Protein AF-A0A3B4FZM5-F1 (afdb_monomer)

Nearest PDB structures (foldseek):
  1u6t-assembly1_A  TM=9.742E-01  e=7.878E-16  Homo sapiens
  1wry-assembly1_A  TM=9.680E-01  e=1.475E-14  Homo sapiens
  8iai-assembly1_Z  TM=9.745E-01  e=3.733E-12  Sus scrofa
  2ct6-assembly1_A  TM=8.960E-01  e=2.526E-12  Homo sapiens
  1j0f-assembly1_A  TM=9.341E-01  e=1.657E-08  Mus musculus

pLDDT: mean 90.95, std 6.97, range [54.81, 97.88]

Structure (mmCIF, N/CA/C/O backbone):
data_AF-A0A3B4FZM5-F1
#
_entry.id   AF-A0A3B4FZM5-F1
#
loop_
_atom_site.group_PDB
_atom_site.id
_atom_site.type_symbol
_atom_site.label_atom_id
_atom_site.label_alt_id
_atom_site.label_comp_id
_atom_site.label_asym_id
_atom_site.label_entity_id
_atom_site.label_seq_id
_atom_site.pdbx_PDB_ins_code
_atom_site.Cartn_x
_atom_site.Cartn_y
_atom_site.Cartn_z
_atom_site.occupancy
_atom_site.B_iso_or_equiv
_atom_site.auth_seq_id
_atom_site.auth_comp_id
_atom_site.auth_asym_id
_atom_site.auth_atom_id
_atom_site.pdbx_PDB_model_num
ATOM 1 N N . MET A 1 1 ? 2.672 -13.301 9.080 1.00 78.56 1 MET A N 1
ATOM 2 C CA . MET A 1 1 ? 2.495 -11.997 8.420 1.00 78.56 1 MET A CA 1
ATOM 3 C C . MET A 1 1 ? 3.857 -11.473 8.020 1.00 78.56 1 MET A C 1
ATOM 5 O O . MET A 1 1 ? 4.665 -11.154 8.886 1.00 78.56 1 MET A O 1
ATOM 9 N N . VAL A 1 2 ? 4.135 -11.460 6.717 1.00 88.06 2 VAL A N 1
ATOM 10 C CA . VAL A 1 2 ? 5.370 -10.902 6.151 1.00 88.06 2 VAL A CA 1
ATOM 11 C C . VAL A 1 2 ? 4.980 -10.035 4.966 1.00 88.06 2 VAL A C 1
ATOM 13 O O . VAL A 1 2 ? 4.518 -10.550 3.944 1.00 88.06 2 VAL A O 1
ATOM 16 N N . ILE A 1 3 ? 5.189 -8.725 5.091 1.00 96.25 3 ILE A N 1
ATOM 17 C CA . ILE A 1 3 ? 4.913 -7.788 4.005 1.00 96.25 3 ILE A CA 1
ATOM 18 C C . ILE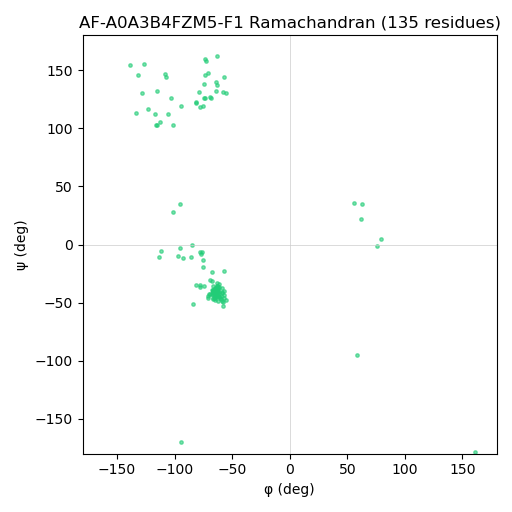 A 1 3 ? 6.014 -7.920 2.957 1.00 96.25 3 ILE A C 1
ATOM 20 O O . ILE A 1 3 ? 7.194 -7.720 3.237 1.00 96.25 3 ILE A O 1
ATOM 24 N N . LYS A 1 4 ? 5.646 -8.283 1.734 1.00 97.19 4 LYS A N 1
ATOM 25 C CA . LYS A 1 4 ? 6.538 -8.338 0.577 1.00 97.19 4 LYS A CA 1
ATOM 26 C C . LYS A 1 4 ? 6.266 -7.125 -0.295 1.00 97.19 4 LYS A C 1
ATOM 28 O O . LYS A 1 4 ? 5.134 -6.902 -0.720 1.00 97.19 4 LYS A O 1
ATOM 33 N N . VAL A 1 5 ? 7.312 -6.367 -0.601 1.00 97.56 5 VAL A N 1
ATOM 34 C CA . VAL A 1 5 ? 7.207 -5.189 -1.466 1.00 97.56 5 VAL A CA 1
ATOM 35 C C . VAL A 1 5 ? 8.040 -5.427 -2.711 1.00 97.56 5 VAL A C 1
ATOM 37 O O . VAL A 1 5 ? 9.269 -5.486 -2.650 1.00 97.56 5 VAL A O 1
ATOM 40 N N . PHE A 1 6 ? 7.375 -5.564 -3.853 1.00 97.81 6 PHE A N 1
ATOM 41 C CA . PHE A 1 6 ? 8.041 -5.712 -5.139 1.00 97.81 6 PHE A CA 1
ATOM 42 C C . PHE A 1 6 ? 8.453 -4.347 -5.671 1.00 97.81 6 PHE A C 1
ATOM 44 O O . PHE A 1 6 ? 7.623 -3.461 -5.879 1.00 97.81 6 PHE A O 1
ATOM 51 N N . LEU A 1 7 ? 9.750 -4.186 -5.903 1.00 97.56 7 LEU A N 1
ATOM 52 C CA . LEU A 1 7 ? 10.390 -2.931 -6.283 1.00 97.56 7 LEU A CA 1
ATOM 53 C C . LEU A 1 7 ? 11.210 -3.142 -7.554 1.00 97.56 7 LEU A C 1
ATOM 55 O O . LEU A 1 7 ? 11.660 -4.242 -7.826 1.00 97.56 7 LEU A O 1
ATOM 59 N N . ALA A 1 8 ? 11.458 -2.094 -8.326 1.00 96.88 8 ALA A N 1
ATOM 60 C CA . ALA A 1 8 ? 12.435 -2.080 -9.407 1.00 96.88 8 ALA A CA 1
ATOM 61 C C . ALA A 1 8 ? 13.552 -1.092 -9.068 1.00 96.88 8 ALA A C 1
ATOM 63 O O . ALA A 1 8 ? 13.381 0.128 -9.211 1.00 96.88 8 ALA A O 1
ATOM 64 N N . SER A 1 9 ? 14.707 -1.610 -8.645 1.00 93.12 9 SER A N 1
ATOM 65 C CA . SER A 1 9 ? 15.864 -0.789 -8.254 1.00 93.12 9 SER A CA 1
ATOM 66 C C . SER A 1 9 ? 16.405 0.056 -9.416 1.00 93.12 9 SER A C 1
ATOM 68 O O . SER A 1 9 ? 16.728 1.235 -9.252 1.00 93.12 9 SER A O 1
ATOM 70 N N . SER A 1 10 ? 16.424 -0.506 -10.627 1.00 92.31 10 SER A N 1
ATOM 71 C CA . SER A 1 10 ? 16.938 0.140 -11.841 1.00 92.31 10 SER A CA 1
ATOM 72 C C . SER A 1 10 ? 15.844 0.703 -12.758 1.00 92.31 10 SER A C 1
ATOM 74 O O . SER A 1 10 ? 16.044 0.850 -13.963 1.00 92.31 10 SER A O 1
ATOM 76 N N . SER A 1 11 ? 14.688 1.086 -12.202 1.00 91.44 11 SER A N 1
ATOM 77 C CA . SER A 1 11 ? 13.601 1.684 -12.991 1.00 91.44 11 SER A CA 1
ATOM 78 C C . SER A 1 11 ? 14.039 2.960 -13.731 1.00 91.44 11 SER A C 1
ATOM 80 O O . SER A 1 11 ? 14.612 3.884 -13.146 1.00 91.44 11 SER A O 1
ATOM 82 N N . GLY A 1 12 ? 13.734 3.044 -15.029 1.00 92.75 12 GLY A N 1
ATOM 83 C CA . GLY A 1 12 ? 13.975 4.241 -15.845 1.00 92.75 12 GLY A CA 1
ATOM 84 C C . GLY A 1 12 ? 12.980 5.381 -15.590 1.00 92.75 12 GLY A C 1
ATOM 85 O O . GLY A 1 12 ? 13.226 6.511 -15.999 1.00 92.75 12 GLY A O 1
ATOM 86 N N . SER A 1 13 ? 11.867 5.108 -14.899 1.00 94.88 13 SER A N 1
ATOM 87 C CA . SER A 1 13 ? 10.825 6.097 -14.614 1.00 94.88 13 SER A CA 1
ATOM 88 C C . SER A 1 13 ? 11.031 6.746 -13.247 1.00 94.88 13 SER A C 1
ATOM 90 O O . SER A 1 13 ? 10.966 6.086 -12.208 1.00 94.88 13 SER A O 1
ATOM 92 N N . THR A 1 14 ? 11.213 8.068 -13.236 1.00 95.56 14 THR A N 1
ATOM 93 C CA . THR A 1 14 ? 11.293 8.859 -11.997 1.00 95.56 14 THR A CA 1
ATOM 94 C C . THR A 1 14 ? 10.005 8.771 -11.178 1.00 95.56 14 THR A C 1
ATOM 96 O O . THR A 1 14 ? 10.067 8.764 -9.953 1.00 95.56 14 THR A O 1
ATOM 99 N N . ALA A 1 15 ? 8.843 8.668 -11.832 1.00 95.12 15 ALA A N 1
ATOM 100 C CA . ALA A 1 15 ? 7.561 8.533 -11.142 1.00 95.12 15 ALA A CA 1
ATOM 101 C C . ALA A 1 15 ? 7.485 7.215 -10.357 1.00 95.12 15 ALA A C 1
ATOM 103 O O . ALA A 1 15 ? 7.159 7.229 -9.174 1.00 95.12 15 ALA A O 1
ATOM 104 N N . ILE A 1 16 ? 7.882 6.099 -10.979 1.00 95.56 16 ILE A N 1
ATOM 105 C CA . ILE A 1 16 ? 7.935 4.784 -10.317 1.00 95.56 16 ILE A CA 1
ATOM 106 C C . ILE A 1 16 ? 8.897 4.821 -9.129 1.00 95.56 16 ILE A C 1
ATOM 108 O O . ILE A 1 16 ? 8.551 4.379 -8.039 1.00 95.56 16 ILE A O 1
ATOM 112 N N . LYS A 1 17 ? 10.088 5.403 -9.310 1.00 96.38 17 LYS A N 1
ATOM 113 C CA . LYS A 1 17 ? 11.070 5.542 -8.225 1.00 96.38 17 LYS A CA 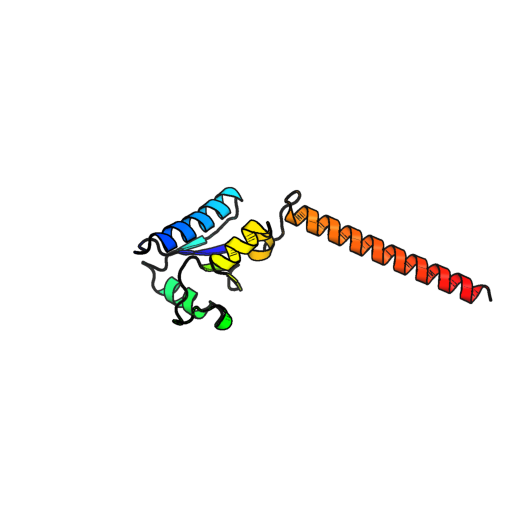1
ATOM 114 C C . LYS A 1 17 ? 10.505 6.293 -7.021 1.00 96.38 17 LYS A C 1
ATOM 116 O O . LYS A 1 17 ? 10.697 5.838 -5.900 1.00 96.38 17 LYS A O 1
ATOM 121 N N . LYS A 1 18 ? 9.783 7.394 -7.250 1.00 97.25 18 LYS A N 1
ATOM 122 C CA . LYS A 1 18 ? 9.137 8.165 -6.179 1.00 97.25 18 LYS A CA 1
ATOM 123 C C . LYS A 1 18 ? 8.043 7.368 -5.470 1.00 97.25 18 LYS A C 1
ATOM 125 O O . LYS A 1 18 ? 8.051 7.326 -4.249 1.00 97.25 18 LYS A O 1
ATOM 130 N N . LYS A 1 19 ? 7.165 6.693 -6.223 1.00 97.69 19 LYS A N 1
ATOM 131 C CA . LYS A 1 19 ? 6.111 5.827 -5.665 1.00 97.69 19 LYS A CA 1
ATOM 132 C C . LYS A 1 19 ? 6.698 4.728 -4.768 1.00 97.69 19 LYS A C 1
ATOM 134 O O . LYS A 1 19 ? 6.250 4.525 -3.649 1.00 97.69 19 LYS A O 1
ATOM 139 N N . GLN A 1 20 ? 7.760 4.066 -5.231 1.00 97.88 20 GLN A N 1
ATOM 140 C CA . GLN A 1 20 ? 8.487 3.052 -4.458 1.00 97.88 20 GLN A CA 1
ATOM 141 C C . GLN A 1 20 ? 9.111 3.613 -3.176 1.00 97.88 20 GLN A C 1
ATOM 143 O O . GLN A 1 20 ? 9.017 2.984 -2.128 1.00 97.88 20 GLN A O 1
ATOM 148 N N . GLN A 1 21 ? 9.758 4.780 -3.265 1.00 97.06 21 GLN A N 1
ATOM 149 C CA . GLN A 1 21 ? 10.371 5.442 -2.112 1.00 97.06 21 GLN A CA 1
ATOM 150 C C . GLN A 1 21 ? 9.337 5.873 -1.074 1.00 97.06 21 GLN A C 1
ATOM 152 O O . GLN A 1 21 ? 9.618 5.773 0.111 1.00 97.06 21 GLN A O 1
ATOM 157 N N . ASP A 1 22 ? 8.166 6.335 -1.508 1.00 96.88 22 ASP A N 1
ATOM 158 C CA . ASP A 1 22 ? 7.079 6.729 -0.611 1.00 96.88 22 ASP A CA 1
ATOM 159 C C . ASP A 1 22 ? 6.510 5.519 0.142 1.00 96.88 22 ASP A C 1
ATOM 161 O O . ASP A 1 22 ? 6.424 5.561 1.364 1.00 96.88 22 ASP A O 1
ATOM 165 N N . VAL A 1 23 ? 6.239 4.401 -0.548 1.00 97.00 23 VAL A N 1
ATOM 166 C CA . VAL A 1 23 ? 5.804 3.147 0.104 1.00 97.00 23 VAL A CA 1
ATOM 167 C C . VAL A 1 23 ? 6.837 2.674 1.121 1.00 97.00 23 VAL A C 1
ATOM 169 O O . VAL A 1 23 ? 6.511 2.460 2.284 1.00 97.00 23 VAL A O 1
ATOM 172 N N . VAL A 1 24 ? 8.097 2.539 0.701 1.00 96.81 24 VAL A N 1
ATOM 173 C CA . VAL A 1 24 ? 9.175 2.058 1.574 1.00 96.81 24 VAL A CA 1
ATOM 174 C C . VAL A 1 24 ? 9.392 2.996 2.761 1.00 96.81 24 VAL A C 1
ATOM 176 O O . VAL A 1 24 ? 9.411 2.545 3.902 1.00 96.81 24 VAL A O 1
ATOM 179 N N . GLY A 1 25 ? 9.505 4.300 2.506 1.00 96.69 25 GLY A N 1
ATOM 180 C CA . GLY A 1 25 ? 9.736 5.289 3.554 1.00 96.69 25 G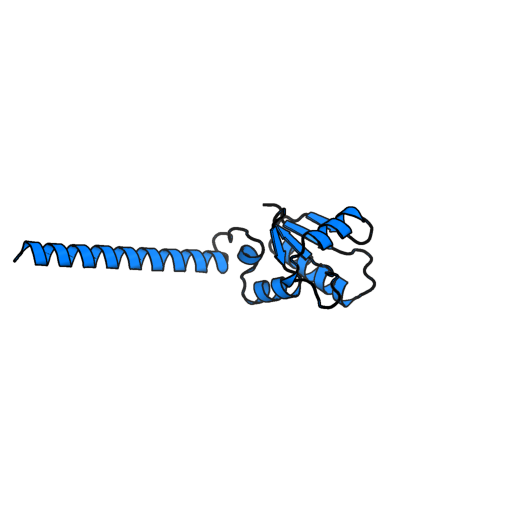LY A CA 1
ATOM 181 C C . GLY A 1 25 ? 8.586 5.354 4.556 1.00 96.69 25 GLY A C 1
ATOM 182 O O . GLY A 1 25 ? 8.819 5.569 5.743 1.00 96.69 25 GLY A O 1
ATOM 183 N N . PHE A 1 26 ? 7.353 5.122 4.104 1.00 95.62 26 PHE A N 1
ATOM 184 C CA . PHE A 1 26 ? 6.199 5.052 4.989 1.00 95.62 26 PHE A CA 1
ATOM 185 C C . PHE A 1 26 ? 6.206 3.789 5.859 1.00 95.62 26 PHE A C 1
ATOM 187 O O . PHE A 1 26 ? 6.032 3.898 7.072 1.00 95.62 26 PHE A O 1
ATOM 194 N N . LEU A 1 27 ? 6.469 2.611 5.282 1.00 94.75 27 LEU A N 1
ATOM 195 C CA . LEU A 1 27 ? 6.582 1.361 6.049 1.00 94.75 27 LEU A CA 1
ATOM 196 C C . LEU A 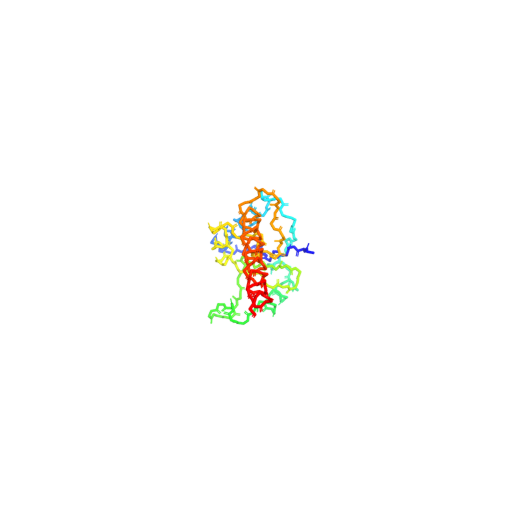1 27 ? 7.689 1.448 7.110 1.00 94.75 27 LEU A C 1
ATOM 198 O O . LEU A 1 27 ? 7.486 1.042 8.252 1.00 94.75 27 LEU A O 1
ATOM 202 N N . GLU A 1 28 ? 8.830 2.048 6.765 1.00 95.25 28 GLU A N 1
ATOM 203 C CA . GLU A 1 28 ? 9.931 2.294 7.703 1.00 95.25 28 GLU A CA 1
ATOM 204 C C . GLU A 1 28 ? 9.537 3.267 8.822 1.00 95.25 28 GLU A C 1
ATOM 206 O O . GLU A 1 28 ? 9.866 3.031 9.986 1.00 95.25 28 GLU A O 1
ATOM 211 N N . ALA A 1 29 ? 8.802 4.338 8.500 1.00 93.62 29 ALA A N 1
ATOM 212 C CA . ALA A 1 29 ? 8.310 5.293 9.493 1.00 93.62 29 ALA A CA 1
ATOM 213 C C . ALA A 1 29 ? 7.321 4.647 10.478 1.00 93.62 29 ALA A C 1
ATOM 215 O O . ALA A 1 29 ? 7.372 4.939 11.675 1.00 93.62 29 ALA A O 1
ATOM 216 N N . LEU A 1 30 ? 6.473 3.738 9.989 1.00 90.19 30 LEU A N 1
ATOM 217 C CA . LEU A 1 30 ? 5.563 2.937 10.813 1.00 90.19 30 LEU A CA 1
ATOM 218 C C . LEU A 1 30 ? 6.245 1.764 11.529 1.00 90.19 30 LEU A C 1
ATOM 220 O O . LEU A 1 30 ? 5.616 1.125 12.368 1.00 90.19 30 LEU A O 1
ATOM 224 N N . LYS A 1 31 ? 7.526 1.492 11.246 1.00 91.19 31 LYS A N 1
ATOM 225 C CA . LYS A 1 31 ? 8.270 0.322 11.748 1.00 91.19 31 LYS A CA 1
ATOM 226 C C . LYS A 1 31 ? 7.594 -1.008 11.401 1.00 91.19 31 LYS A C 1
ATOM 228 O O . LYS A 1 31 ? 7.636 -1.954 12.184 1.00 91.19 31 LYS A O 1
ATOM 233 N N . VAL A 1 32 ? 6.977 -1.073 10.227 1.00 91.62 32 VAL A N 1
ATOM 234 C CA . VAL A 1 32 ? 6.439 -2.317 9.680 1.00 91.62 32 VAL A CA 1
ATOM 235 C C . VAL A 1 32 ? 7.584 -3.088 9.035 1.00 91.62 32 VAL A C 1
ATOM 237 O O . VAL A 1 32 ? 8.239 -2.585 8.121 1.00 91.62 32 VAL A O 1
ATOM 240 N N . ASP A 1 33 ? 7.815 -4.317 9.490 1.00 93.44 33 ASP A N 1
ATOM 241 C CA . ASP A 1 33 ? 8.805 -5.199 8.877 1.00 93.44 33 ASP A CA 1
ATOM 242 C C . ASP A 1 33 ? 8.340 -5.641 7.484 1.00 93.44 33 ASP A C 1
ATOM 244 O O . ASP A 1 33 ? 7.245 -6.183 7.303 1.00 93.44 33 ASP A O 1
ATOM 248 N N . TYR A 1 34 ? 9.199 -5.437 6.485 1.00 95.94 34 TYR A N 1
ATOM 249 C CA . TYR A 1 34 ? 8.924 -5.820 5.107 1.00 95.94 34 TYR A CA 1
ATOM 250 C C . TYR A 1 34 ? 10.153 -6.429 4.426 1.00 95.94 34 TYR A C 1
ATOM 252 O O . TYR A 1 34 ? 11.302 -6.160 4.771 1.00 95.94 34 TYR A O 1
ATOM 260 N N . THR A 1 35 ? 9.905 -7.261 3.417 1.00 96.94 35 THR A N 1
ATOM 261 C CA . THR A 1 35 ? 10.928 -7.857 2.557 1.00 96.94 35 THR A CA 1
ATOM 262 C C . THR A 1 35 ? 10.900 -7.178 1.186 1.00 96.94 35 THR A C 1
ATOM 264 O O . THR A 1 35 ? 9.931 -7.363 0.438 1.00 96.94 35 THR A O 1
ATOM 267 N N . PRO A 1 36 ? 11.939 -6.409 0.813 1.00 95.94 36 PRO A N 1
ATOM 268 C CA . PRO A 1 36 ? 12.048 -5.847 -0.525 1.00 95.94 36 PRO A CA 1
ATOM 269 C C . PRO A 1 36 ? 12.425 -6.936 -1.535 1.00 95.94 36 PRO A C 1
ATOM 271 O O . PRO A 1 36 ? 13.436 -7.623 -1.389 1.00 95.94 36 PRO A O 1
ATOM 274 N N . LEU A 1 37 ? 11.634 -7.063 -2.596 1.00 96.94 37 LEU A N 1
ATOM 275 C CA . LEU A 1 37 ? 11.856 -8.009 -3.686 1.00 96.94 37 LEU A CA 1
ATOM 276 C C . LEU A 1 37 ? 12.098 -7.238 -4.981 1.00 96.94 37 LEU A C 1
ATOM 278 O O . LEU A 1 37 ? 11.173 -6.714 -5.598 1.00 96.94 37 LEU A O 1
ATOM 282 N N . ASP A 1 38 ? 13.360 -7.146 -5.396 1.00 97.00 38 ASP A N 1
ATOM 283 C CA . ASP A 1 38 ? 13.707 -6.436 -6.625 1.00 97.00 38 ASP A CA 1
ATOM 284 C C . ASP A 1 38 ? 13.307 -7.256 -7.860 1.00 97.00 38 ASP A C 1
ATOM 286 O O . ASP A 1 38 ? 13.712 -8.406 -7.989 1.00 97.00 38 ASP A O 1
ATOM 290 N N . ILE A 1 39 ? 12.540 -6.672 -8.778 1.00 96.69 39 ILE A N 1
ATOM 291 C CA . ILE A 1 39 ? 12.106 -7.277 -10.047 1.00 96.69 39 ILE A CA 1
ATOM 292 C C . ILE A 1 39 ? 12.994 -6.872 -11.224 1.00 96.69 39 ILE A C 1
ATOM 294 O O . ILE A 1 39 ? 12.828 -7.380 -12.335 1.00 96.69 39 ILE A O 1
ATOM 298 N N . ALA A 1 40 ? 13.884 -5.895 -11.029 1.00 94.31 40 ALA A N 1
ATOM 299 C CA . ALA A 1 40 ? 14.693 -5.359 -12.113 1.00 94.31 40 ALA A CA 1
ATOM 300 C C . ALA A 1 40 ? 15.919 -6.232 -12.404 1.00 94.31 40 ALA A C 1
ATOM 302 O O . ALA A 1 40 ? 16.309 -6.373 -13.562 1.00 94.31 40 ALA A O 1
ATOM 303 N N . CYS A 1 41 ? 16.502 -6.835 -11.364 1.00 91.69 41 CYS A N 1
ATOM 304 C CA . CYS A 1 41 ? 17.647 -7.741 -11.481 1.00 91.69 41 CYS A CA 1
ATOM 305 C C . CYS A 1 41 ? 17.331 -9.210 -11.148 1.00 91.69 41 CYS A C 1
ATOM 307 O O . CYS A 1 41 ? 18.196 -10.060 -11.341 1.00 91.69 41 CYS A O 1
ATO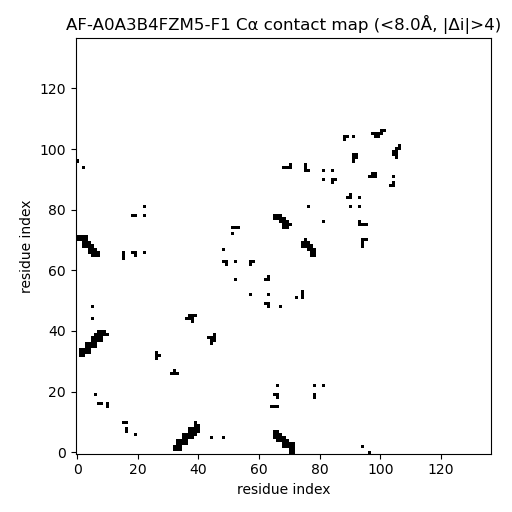M 309 N N . ASN A 1 42 ? 16.112 -9.523 -10.690 1.00 94.94 42 ASN A N 1
ATOM 310 C CA . ASN A 1 42 ? 15.674 -10.887 -10.399 1.00 94.94 42 ASN A CA 1
ATOM 311 C C . ASN A 1 42 ? 14.409 -11.221 -11.202 1.00 94.94 42 ASN A C 1
ATOM 313 O O . ASN A 1 42 ? 13.353 -10.601 -11.051 1.00 94.94 42 ASN A O 1
ATOM 317 N N . GLU A 1 43 ? 14.542 -12.204 -12.088 1.00 95.25 43 GLU A N 1
ATOM 318 C CA . GLU A 1 43 ? 13.471 -12.602 -12.989 1.00 95.25 43 GLU A CA 1
ATOM 319 C C . GLU A 1 43 ? 12.358 -13.384 -12.285 1.00 95.25 43 GLU A C 1
ATOM 321 O O . GLU A 1 43 ? 11.190 -13.160 -12.602 1.00 95.25 43 GLU A O 1
ATOM 326 N N . ASP A 1 44 ? 12.688 -14.216 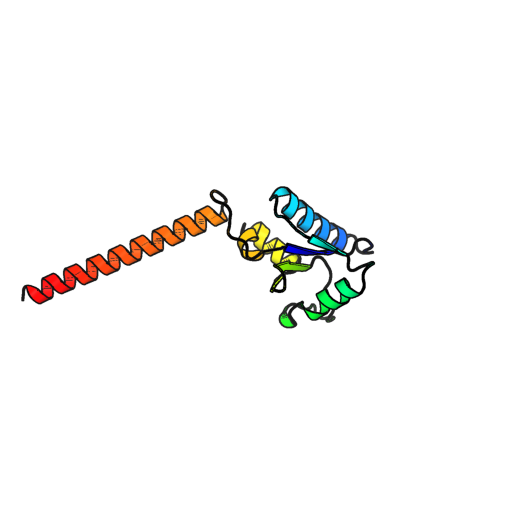-11.298 1.00 97.19 44 ASP A N 1
ATOM 327 C CA . ASP A 1 44 ? 11.704 -14.991 -10.541 1.00 97.19 44 ASP A CA 1
ATOM 328 C C . ASP A 1 44 ? 10.754 -14.058 -9.788 1.00 97.19 44 ASP A C 1
ATOM 330 O O . ASP A 1 44 ? 9.537 -14.194 -9.896 1.00 97.19 44 ASP A O 1
ATOM 334 N N . ASN A 1 45 ? 11.289 -13.019 -9.136 1.00 96.38 45 ASN A N 1
ATOM 335 C CA . ASN A 1 45 ? 10.477 -11.986 -8.485 1.00 96.38 45 ASN A CA 1
ATOM 336 C C . ASN A 1 45 ? 9.554 -11.279 -9.484 1.00 96.38 45 ASN A C 1
ATOM 338 O O . ASN A 1 45 ? 8.384 -11.022 -9.200 1.00 96.38 45 ASN A O 1
ATOM 342 N N . ARG A 1 46 ? 10.070 -10.969 -10.679 1.00 95.62 46 ARG A N 1
ATOM 343 C CA . ARG A 1 46 ? 9.302 -10.315 -11.743 1.00 95.62 46 ARG A CA 1
ATOM 344 C C . ARG A 1 46 ? 8.162 -11.197 -12.245 1.00 95.62 46 ARG A C 1
ATOM 346 O O . ARG A 1 46 ? 7.062 -10.689 -12.467 1.00 95.62 46 ARG A O 1
ATOM 353 N N . MET A 1 47 ? 8.426 -12.483 -12.473 1.00 95.44 47 MET A N 1
ATOM 354 C CA . MET A 1 47 ? 7.409 -13.436 -12.917 1.00 95.44 47 MET A CA 1
ATOM 355 C C . MET A 1 47 ? 6.366 -13.654 -11.826 1.00 95.44 47 MET A C 1
ATOM 357 O O . MET A 1 47 ? 5.174 -13.533 -12.108 1.00 95.44 47 MET A O 1
ATOM 361 N N . TRP A 1 48 ? 6.812 -13.877 -10.589 1.00 96.00 48 TRP A N 1
ATOM 362 C CA . TRP A 1 48 ? 5.941 -14.086 -9.440 1.00 96.00 48 TRP A CA 1
ATOM 363 C C . TRP A 1 48 ? 4.998 -12.899 -9.243 1.00 96.00 48 TRP A C 1
ATOM 365 O O . TRP A 1 48 ? 3.786 -13.092 -9.193 1.00 96.00 48 TRP A O 1
ATOM 375 N N . MET A 1 49 ? 5.515 -11.665 -9.243 1.00 95.12 49 MET A N 1
ATOM 376 C CA . MET A 1 49 ? 4.688 -10.460 -9.122 1.00 95.12 49 MET A CA 1
ATOM 377 C C . MET A 1 49 ? 3.601 -10.419 -10.205 1.00 95.12 49 MET A C 1
ATOM 379 O O . MET A 1 49 ? 2.433 -10.205 -9.914 1.00 95.12 49 MET A O 1
ATOM 383 N N . ARG A 1 50 ? 3.956 -10.663 -11.471 1.00 94.19 50 ARG A N 1
ATOM 384 C CA . ARG A 1 50 ? 2.996 -10.593 -12.589 1.00 94.19 50 ARG A CA 1
ATOM 385 C C . ARG A 1 50 ? 1.928 -11.686 -12.553 1.00 94.19 50 ARG A C 1
ATOM 387 O O . ARG A 1 50 ? 0.829 -11.456 -13.055 1.00 94.19 50 ARG A O 1
ATOM 394 N N . GLN A 1 51 ? 2.265 -12.859 -12.024 1.00 93.69 51 GLN A N 1
ATOM 395 C CA . GLN A 1 51 ? 1.348 -13.994 -11.903 1.00 93.69 51 GLN A CA 1
ATOM 396 C C . GLN A 1 51 ? 0.380 -13.831 -10.730 1.00 93.69 51 GLN A C 1
ATOM 398 O O . GLN A 1 51 ? -0.778 -14.206 -10.868 1.00 93.69 51 GLN A O 1
ATOM 403 N N . ASN A 1 52 ? 0.841 -13.252 -9.618 1.00 94.88 52 ASN A N 1
ATOM 404 C CA . ASN A 1 52 ? 0.062 -13.149 -8.383 1.00 94.88 52 ASN A CA 1
ATOM 405 C C . ASN A 1 52 ? -0.727 -11.836 -8.252 1.00 94.88 52 ASN A C 1
ATOM 407 O O . ASN A 1 52 ? -1.598 -11.746 -7.395 1.00 94.88 52 ASN A O 1
ATOM 411 N N . VAL A 1 53 ? -0.476 -10.825 -9.095 1.00 93.94 53 VAL A N 1
ATOM 412 C CA . VAL A 1 53 ? -1.377 -9.662 -9.182 1.00 93.94 53 VAL A CA 1
ATOM 413 C C . VAL A 1 53 ? -2.721 -10.101 -9.800 1.00 93.94 53 VAL A C 1
ATOM 415 O O . VAL A 1 53 ? -2.707 -10.651 -10.911 1.00 93.94 53 VAL A O 1
ATOM 418 N N . PRO A 1 54 ? -3.867 -9.834 -9.139 1.00 92.06 54 PRO A N 1
ATOM 419 C CA . PRO A 1 54 ? -5.203 -10.133 -9.651 1.00 92.06 54 PRO A CA 1
ATOM 420 C C . PRO A 1 54 ? -5.476 -9.478 -11.003 1.00 92.06 54 PRO A C 1
ATOM 422 O O . PRO A 1 54 ? -5.012 -8.375 -11.285 1.00 92.06 54 PRO A O 1
ATOM 425 N N . GLU A 1 55 ? -6.217 -10.163 -11.871 1.00 87.12 55 GLU A N 1
ATOM 426 C CA . GLU A 1 55 ? -6.415 -9.729 -13.257 1.00 87.12 55 GLU A CA 1
ATOM 427 C C . GLU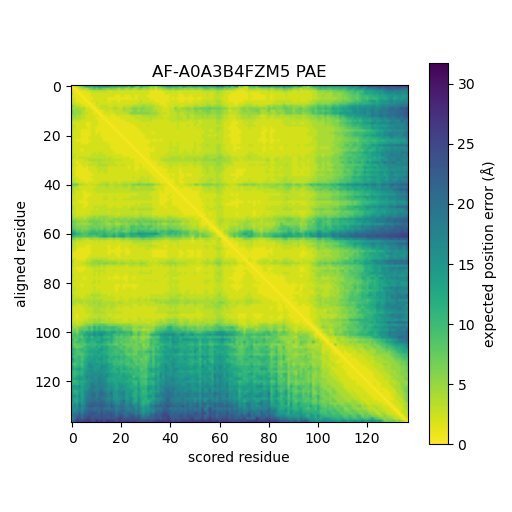 A 1 55 ? -7.280 -8.468 -13.383 1.00 87.12 55 GLU A C 1
ATOM 429 O O . GLU A 1 55 ? -7.019 -7.636 -14.249 1.00 87.12 55 GLU A O 1
ATOM 434 N N . ASP A 1 56 ? -8.221 -8.270 -12.464 1.00 87.81 56 ASP A N 1
ATOM 435 C CA . ASP A 1 56 ? -9.032 -7.058 -12.306 1.00 87.81 56 ASP A CA 1
ATOM 436 C C . ASP A 1 56 ? -8.216 -5.838 -11.847 1.00 87.81 56 ASP A C 1
ATOM 438 O O . ASP A 1 56 ? -8.594 -4.699 -12.121 1.00 87.81 56 ASP A O 1
ATOM 442 N N . LYS A 1 57 ? -7.070 -6.072 -11.196 1.00 86.62 57 LYS A N 1
ATOM 443 C CA . LYS A 1 57 ? -6.135 -5.036 -10.731 1.00 86.62 57 LYS A CA 1
ATOM 444 C C . LYS A 1 57 ? -4.994 -4.777 -11.716 1.00 86.62 57 LYS A C 1
ATOM 446 O O . LYS A 1 57 ? -4.166 -3.894 -11.492 1.00 86.62 57 LYS A O 1
ATOM 451 N N . LYS A 1 58 ? -4.918 -5.520 -12.826 1.00 87.69 58 LYS A N 1
ATOM 452 C CA . LYS A 1 58 ? -3.897 -5.278 -13.852 1.00 87.69 58 LYS A CA 1
ATOM 453 C C . LYS A 1 58 ? -4.243 -4.019 -14.659 1.00 87.69 58 LYS A C 1
ATOM 455 O O . LYS A 1 58 ? -5.389 -3.829 -15.058 1.00 87.69 58 LYS A O 1
ATOM 460 N N . PRO A 1 59 ? -3.248 -3.170 -14.976 1.00 83.81 59 PRO A N 1
ATOM 461 C CA . PRO A 1 59 ? -3.454 -2.029 -15.865 1.00 83.81 59 PRO A CA 1
ATOM 462 C C . PRO A 1 59 ? -3.857 -2.485 -17.276 1.00 83.81 59 PRO A C 1
ATOM 464 O O . PRO A 1 59 ? -3.598 -3.617 -17.671 1.00 83.81 59 PRO A O 1
ATOM 467 N N . ALA A 1 60 ? -4.418 -1.580 -18.085 1.00 78.62 60 ALA A N 1
ATOM 468 C CA . ALA A 1 60 ? -4.950 -1.887 -19.424 1.00 78.62 60 ALA A CA 1
ATOM 469 C C . ALA A 1 60 ? -3.940 -2.526 -20.405 1.00 78.62 60 ALA A C 1
ATOM 471 O O . ALA A 1 60 ? -4.329 -3.181 -21.367 1.00 78.62 60 ALA A O 1
ATOM 472 N N . ASN A 1 61 ? -2.637 -2.338 -20.178 1.00 77.56 61 ASN A N 1
ATOM 473 C CA . ASN A 1 61 ? -1.565 -2.975 -20.951 1.00 77.56 61 ASN A CA 1
ATOM 474 C C . ASN A 1 61 ? -1.198 -4.390 -20.446 1.00 77.56 61 ASN A C 1
ATOM 476 O O . ASN A 1 61 ? -0.288 -5.012 -20.991 1.00 77.56 61 ASN A O 1
ATOM 480 N N . GLY A 1 62 ? -1.862 -4.876 -19.396 1.00 78.06 62 GLY A N 1
ATOM 481 C CA . GLY A 1 62 ? -1.699 -6.194 -18.784 1.00 78.06 62 GLY A CA 1
ATOM 482 C C . GLY A 1 62 ? -0.449 -6.372 -17.917 1.00 78.06 62 GLY A C 1
ATOM 483 O O . GLY A 1 62 ? -0.254 -7.455 -17.367 1.00 78.06 62 GLY A O 1
ATOM 484 N N . ILE A 1 63 ? 0.416 -5.357 -17.786 1.00 88.25 63 ILE A N 1
ATOM 485 C CA . ILE A 1 63 ? 1.698 -5.490 -17.078 1.00 88.25 63 ILE A CA 1
ATOM 486 C C . ILE A 1 63 ? 1.679 -4.649 -15.798 1.00 88.25 63 ILE A C 1
ATOM 488 O O . ILE A 1 63 ? 1.849 -3.430 -15.886 1.00 88.25 63 ILE A O 1
ATOM 492 N N . PRO A 1 64 ? 1.544 -5.270 -14.610 1.00 92.12 64 PRO A N 1
ATOM 493 C CA . PRO A 1 64 ? 1.641 -4.540 -13.354 1.00 92.12 64 PRO A CA 1
ATOM 494 C C . PRO A 1 64 ? 3.038 -3.931 -13.188 1.00 92.12 64 PRO A C 1
ATOM 496 O O . PRO A 1 64 ? 4.060 -4.560 -13.493 1.00 92.12 64 PRO A O 1
ATOM 499 N N . LEU A 1 65 ? 3.068 -2.684 -12.719 1.00 94.38 65 LEU A N 1
ATOM 500 C CA . LEU A 1 65 ? 4.282 -1.909 -12.470 1.00 94.38 65 LEU A CA 1
ATOM 501 C C . LEU A 1 65 ? 4.509 -1.771 -10.959 1.00 94.38 65 LEU A C 1
ATOM 503 O O . LEU A 1 65 ? 3.533 -1.678 -10.218 1.00 94.38 65 LEU A O 1
ATOM 507 N N . PRO A 1 66 ? 5.765 -1.738 -10.489 1.00 95.94 66 PRO A N 1
ATOM 508 C CA . PRO A 1 66 ? 6.055 -1.556 -9.073 1.00 95.94 66 PRO A CA 1
ATOM 509 C C . PRO A 1 66 ? 5.789 -0.104 -8.612 1.00 95.94 66 PRO A C 1
ATOM 511 O O . PRO A 1 66 ? 5.842 0.816 -9.439 1.00 95.94 66 PRO A O 1
ATOM 514 N N . PRO A 1 67 ? 5.564 0.130 -7.303 1.00 97.19 67 PRO A N 1
ATOM 515 C CA . PRO A 1 67 ? 5.543 -0.869 -6.230 1.00 97.19 67 PRO A CA 1
ATOM 516 C C . PRO A 1 67 ? 4.279 -1.746 -6.255 1.00 97.19 67 PRO A C 1
ATOM 518 O O . PRO A 1 67 ? 3.205 -1.275 -6.618 1.00 97.19 67 PRO A O 1
ATOM 521 N N . GLN A 1 68 ? 4.424 -3.018 -5.878 1.00 97.62 68 GLN A N 1
ATOM 522 C CA . GLN A 1 68 ? 3.308 -3.947 -5.644 1.00 97.62 68 GLN A CA 1
ATOM 523 C C . GLN A 1 68 ? 3.486 -4.585 -4.267 1.00 97.62 68 GLN A C 1
ATOM 525 O O . GLN A 1 68 ? 4.586 -5.048 -3.949 1.00 97.62 68 GLN A O 1
ATOM 530 N N . ILE A 1 69 ? 2.434 -4.581 -3.454 1.00 97.75 69 ILE A N 1
ATOM 531 C CA . ILE A 1 69 ? 2.488 -4.944 -2.037 1.00 97.75 69 ILE A CA 1
ATOM 532 C C . ILE A 1 69 ? 1.658 -6.204 -1.817 1.00 97.75 69 ILE A C 1
ATOM 534 O O . ILE A 1 69 ? 0.521 -6.312 -2.278 1.00 97.75 69 ILE A O 1
ATOM 538 N N . PHE A 1 70 ? 2.251 -7.159 -1.113 1.00 97.06 70 PHE A N 1
ATOM 539 C CA . PHE A 1 70 ? 1.628 -8.423 -0.753 1.00 97.06 70 PHE A CA 1
ATOM 540 C C . PHE A 1 70 ? 1.844 -8.697 0.728 1.00 97.06 70 PHE A C 1
ATOM 542 O O . PHE A 1 70 ? 2.918 -8.417 1.263 1.00 97.06 70 PHE A O 1
ATOM 549 N N . ASN A 1 71 ? 0.868 -9.326 1.365 1.00 95.56 71 ASN A N 1
ATOM 550 C CA . ASN A 1 71 ? 1.044 -9.975 2.653 1.00 95.56 71 ASN A CA 1
ATOM 551 C C . ASN A 1 71 ? 1.170 -11.476 2.394 1.00 95.56 71 ASN A C 1
ATOM 553 O O . ASN A 1 71 ? 0.196 -12.153 2.069 1.00 95.56 71 ASN A O 1
ATOM 557 N N . GLU A 1 72 ? 2.403 -11.978 2.461 1.00 92.00 72 GLU A N 1
ATOM 558 C CA . GLU A 1 72 ? 2.772 -13.344 2.077 1.00 92.00 72 GLU A CA 1
ATOM 559 C C . GLU A 1 72 ? 2.436 -13.684 0.612 1.00 92.00 72 GLU A C 1
ATOM 561 O O . GLU A 1 72 ? 3.262 -13.433 -0.270 1.00 92.00 72 GLU A O 1
ATOM 566 N N . GLU A 1 73 ? 1.280 -14.290 0.347 1.00 92.31 73 GLU A N 1
ATOM 567 C CA . GLU A 1 73 ? 0.766 -14.597 -1.000 1.00 92.31 73 GLU A CA 1
ATOM 568 C C . GLU A 1 73 ? -0.501 -13.795 -1.334 1.00 92.31 73 GLU A C 1
ATOM 570 O O . GLU A 1 73 ? -0.911 -13.745 -2.491 1.00 92.31 73 GLU A O 1
ATOM 575 N N . SER A 1 74 ? -1.094 -13.125 -0.341 1.00 93.88 74 SER A N 1
ATOM 576 C CA . SER A 1 74 ? -2.278 -12.294 -0.520 1.00 93.88 74 SER A CA 1
ATOM 577 C C . SER A 1 74 ? -1.897 -10.942 -1.113 1.00 93.88 74 SER A C 1
ATOM 579 O O . SER A 1 74 ? -0.971 -10.279 -0.639 1.00 93.88 74 SER A O 1
ATOM 581 N N . TYR A 1 75 ? -2.606 -10.530 -2.159 1.00 95.94 75 TYR A N 1
ATOM 582 C CA . TYR A 1 75 ? -2.400 -9.232 -2.784 1.00 95.94 75 TYR A CA 1
ATOM 583 C C . TYR A 1 75 ? -3.053 -8.126 -1.956 1.00 95.94 75 TYR A C 1
ATOM 585 O O . TYR A 1 75 ? -4.271 -8.119 -1.798 1.00 95.94 75 TYR A O 1
ATOM 593 N N . CYS A 1 76 ? -2.248 -7.180 -1.466 1.00 95.88 76 CYS A N 1
ATOM 594 C CA . CYS A 1 76 ? -2.752 -5.997 -0.767 1.00 95.88 76 CYS A CA 1
ATOM 595 C C . CYS A 1 76 ? -3.150 -4.916 -1.776 1.00 95.88 76 CYS A C 1
ATOM 597 O O . CYS A 1 76 ? -4.266 -4.405 -1.753 1.00 95.88 76 CYS A O 1
ATOM 599 N N . GLY A 1 77 ? -2.243 -4.588 -2.702 1.00 96.25 77 GLY A N 1
ATOM 600 C CA . GLY A 1 77 ? -2.502 -3.562 -3.704 1.00 96.25 77 GLY A CA 1
ATOM 601 C C . GLY A 1 77 ? -1.256 -2.999 -4.372 1.00 96.25 77 GLY A C 1
ATOM 602 O O . GLY A 1 77 ? -0.117 -3.401 -4.115 1.00 96.25 77 GLY A O 1
ATOM 603 N N . ASP A 1 78 ? -1.502 -2.039 -5.253 1.00 95.94 78 ASP A N 1
ATOM 604 C CA . ASP A 1 78 ? -0.493 -1.217 -5.904 1.00 95.94 78 ASP A CA 1
ATOM 605 C C . ASP A 1 78 ? -0.272 0.100 -5.140 1.00 95.94 78 ASP A C 1
ATOM 607 O O . ASP A 1 78 ? -0.751 0.286 -4.021 1.00 95.94 78 ASP A O 1
ATOM 611 N N . TYR A 1 79 ? 0.479 1.027 -5.739 1.00 96.12 79 TYR A N 1
ATOM 612 C CA . TYR A 1 79 ? 0.706 2.337 -5.129 1.00 96.12 79 TYR A CA 1
ATOM 613 C C . TYR A 1 79 ? -0.576 3.141 -4.922 1.00 96.12 79 TYR A C 1
ATOM 615 O O . TYR A 1 79 ? -0.679 3.823 -3.913 1.00 96.12 79 TYR A O 1
ATOM 623 N N . ASP A 1 80 ? -1.497 3.128 -5.887 1.00 94.75 80 ASP A N 1
ATOM 624 C CA . ASP A 1 80 ? -2.666 4.007 -5.832 1.00 94.75 80 ASP A CA 1
ATOM 625 C C . ASP A 1 80 ? -3.602 3.526 -4.709 1.00 94.75 80 ASP A C 1
ATOM 627 O O . ASP A 1 80 ? -3.990 4.318 -3.859 1.00 94.75 80 ASP A O 1
ATOM 631 N N . THR A 1 81 ? -3.801 2.208 -4.590 1.00 95.38 81 THR A N 1
ATOM 632 C CA . THR A 1 81 ? -4.565 1.621 -3.474 1.00 95.38 81 THR A CA 1
ATOM 633 C C . THR A 1 81 ? -3.887 1.868 -2.115 1.00 95.38 81 THR A C 1
ATOM 635 O O . THR A 1 81 ? -4.553 2.160 -1.126 1.00 95.38 81 THR A O 1
ATOM 638 N N . PHE A 1 82 ? -2.553 1.782 -2.052 1.00 96.62 82 PHE A N 1
ATOM 639 C CA . PHE A 1 82 ? -1.796 2.124 -0.842 1.00 96.62 82 PHE A CA 1
ATOM 640 C C . PHE A 1 82 ? -1.919 3.609 -0.477 1.00 96.62 82 PHE A C 1
ATOM 642 O O . PHE A 1 82 ? -1.987 3.952 0.700 1.00 96.62 82 PHE A O 1
ATOM 649 N N . PHE A 1 83 ? -1.909 4.493 -1.475 1.00 96.19 83 PHE A N 1
ATOM 650 C CA . PHE A 1 83 ? -2.036 5.929 -1.271 1.00 96.19 83 PHE A CA 1
ATOM 651 C C . PHE A 1 83 ? -3.410 6.276 -0.696 1.00 96.19 83 PHE A C 1
ATOM 653 O O . PHE A 1 83 ? -3.466 7.004 0.290 1.00 96.19 83 PHE A O 1
ATOM 660 N N . ASP A 1 84 ? -4.481 5.693 -1.236 1.00 96.00 84 ASP A N 1
ATOM 661 C CA . ASP A 1 84 ? -5.837 5.868 -0.708 1.00 96.00 84 ASP A CA 1
ATOM 662 C C . ASP A 1 84 ? -5.916 5.401 0.758 1.00 96.00 84 ASP A C 1
ATOM 664 O O . ASP A 1 84 ? -6.301 6.167 1.639 1.00 96.00 84 ASP A O 1
ATOM 668 N N . ALA A 1 85 ? -5.404 4.199 1.058 1.00 94.81 85 ALA A N 1
ATOM 669 C CA . ALA A 1 85 ? -5.333 3.691 2.429 1.00 94.81 85 ALA A CA 1
ATOM 670 C C . ALA A 1 85 ? -4.510 4.601 3.358 1.00 94.81 85 ALA A C 1
ATOM 672 O O . ALA A 1 85 ? -4.854 4.792 4.521 1.00 94.81 85 ALA A O 1
ATOM 673 N N . LYS A 1 86 ? -3.420 5.191 2.863 1.00 92.75 86 LYS A N 1
ATOM 674 C CA . LYS A 1 86 ? -2.594 6.136 3.624 1.00 92.75 86 LYS A CA 1
ATOM 675 C C . LYS A 1 86 ? -3.344 7.426 3.953 1.00 92.75 86 LYS A C 1
ATOM 677 O O . LYS A 1 86 ? -3.212 7.904 5.079 1.00 92.75 86 LYS A O 1
ATOM 682 N N . GLU A 1 87 ? -4.111 7.976 3.018 1.00 93.44 87 GLU A N 1
ATOM 683 C CA . GLU A 1 87 ? -4.924 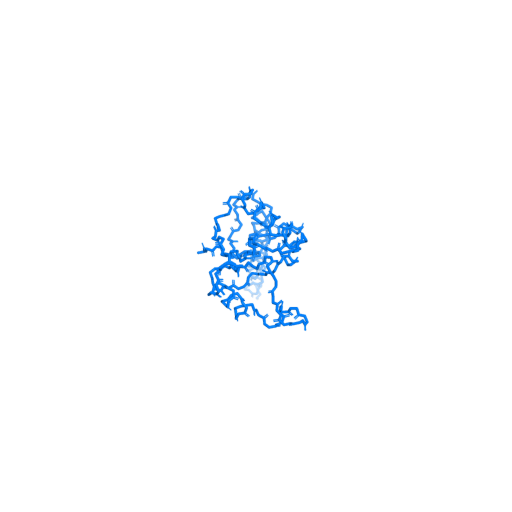9.179 3.248 1.00 93.44 87 GLU A CA 1
ATOM 684 C C . GLU A 1 87 ? -6.066 8.901 4.241 1.00 93.44 87 GLU A C 1
ATOM 686 O O . GLU A 1 87 ? -6.299 9.694 5.160 1.00 93.44 87 GLU A O 1
ATOM 691 N N . ASP A 1 88 ? -6.693 7.727 4.139 1.00 91.50 88 ASP A N 1
ATOM 692 C CA . ASP A 1 88 ? -7.760 7.290 5.048 1.00 91.50 88 ASP A CA 1
ATOM 693 C C . ASP A 1 88 ? -7.234 6.824 6.417 1.00 91.50 88 ASP A C 1
ATOM 695 O O . ASP A 1 88 ? -7.999 6.644 7.361 1.00 91.50 88 ASP A O 1
ATOM 699 N N . ASN A 1 89 ? -5.910 6.742 6.588 1.00 89.25 89 ASN A N 1
ATOM 700 C CA . ASN A 1 89 ? -5.229 6.142 7.739 1.00 89.25 89 ASN A CA 1
ATOM 701 C C . ASN A 1 89 ? -5.533 4.650 7.916 1.00 89.25 89 ASN A C 1
ATOM 703 O O . ASN A 1 89 ? -5.331 4.162 9.011 1.00 89.25 89 ASN A O 1
ATOM 707 N N . LEU A 1 90 ? -5.964 3.946 6.868 1.00 92.25 90 LEU A N 1
ATOM 708 C CA . LEU A 1 90 ? -6.341 2.531 6.861 1.00 92.25 90 LEU A CA 1
ATOM 709 C C . LEU A 1 90 ? -5.199 1.593 6.411 1.00 92.25 90 LEU A C 1
ATOM 711 O O . LEU A 1 90 ? -5.408 0.623 5.672 1.00 92.25 90 LEU A O 1
ATOM 715 N N . VAL A 1 91 ? -3.948 1.919 6.755 1.00 92.75 91 VAL A N 1
ATOM 716 C CA . VAL A 1 91 ? -2.788 1.209 6.187 1.00 92.75 91 VAL A CA 1
ATOM 717 C C . VAL A 1 91 ? -2.572 -0.147 6.841 1.00 92.75 91 VAL A C 1
ATOM 719 O O . VAL A 1 91 ? -2.167 -1.080 6.143 1.00 92.75 91 VAL A O 1
ATOM 722 N N . TYR A 1 92 ? -2.835 -0.299 8.139 1.00 92.06 92 TYR A N 1
ATOM 723 C CA . TYR A 1 92 ? -2.709 -1.609 8.778 1.00 92.06 92 TYR A CA 1
ATOM 724 C C . TYR A 1 92 ? -3.728 -2.579 8.177 1.00 92.06 92 TYR A C 1
ATOM 726 O O . TYR A 1 92 ? -3.346 -3.670 7.743 1.00 92.06 92 TYR A O 1
ATOM 734 N N . THR A 1 93 ? -4.962 -2.114 7.979 1.00 91.81 93 THR A N 1
ATOM 735 C CA . THR A 1 93 ? -6.026 -2.863 7.301 1.00 91.81 93 THR A CA 1
ATOM 736 C C . THR A 1 93 ? -5.643 -3.222 5.864 1.00 91.81 93 THR A C 1
ATOM 738 O O . THR A 1 93 ? -5.740 -4.383 5.463 1.00 91.81 93 THR A O 1
ATOM 741 N N . PHE A 1 94 ? -5.121 -2.262 5.092 1.00 94.50 94 PHE A N 1
ATOM 742 C CA . PHE A 1 94 ? -4.635 -2.494 3.725 1.00 94.50 94 PHE A CA 1
ATOM 743 C C . PHE A 1 94 ? -3.540 -3.570 3.660 1.00 94.50 94 PHE A C 1
ATOM 745 O O . PHE A 1 94 ? -3.515 -4.402 2.750 1.00 94.50 94 PHE A O 1
ATOM 752 N N . LEU A 1 95 ? -2.626 -3.573 4.631 1.00 93.94 95 LEU A N 1
ATOM 753 C CA . LEU A 1 95 ? -1.565 -4.572 4.738 1.00 93.94 95 LEU A CA 1
ATOM 754 C C . LEU A 1 95 ? -2.068 -5.916 5.296 1.00 93.94 95 LEU A C 1
ATOM 756 O O . LEU A 1 95 ? -1.315 -6.892 5.293 1.00 93.94 95 LEU A O 1
ATOM 760 N N . GLY A 1 96 ? -3.316 -5.997 5.761 1.00 91.19 96 GLY A N 1
ATOM 761 C CA . GLY A 1 96 ? -3.855 -7.159 6.466 1.00 91.19 96 GLY A CA 1
ATOM 762 C C . GLY A 1 96 ? -3.126 -7.425 7.784 1.00 91.19 96 GLY A C 1
ATOM 763 O O . GLY A 1 96 ? -2.867 -8.581 8.126 1.00 91.19 96 GLY A O 1
ATOM 764 N N . LEU A 1 97 ? -2.707 -6.359 8.466 1.00 89.88 97 LEU A N 1
ATOM 765 C CA . LEU A 1 97 ? -2.086 -6.385 9.785 1.00 89.88 97 LEU A CA 1
ATOM 766 C C . LEU A 1 97 ? -3.089 -5.856 10.816 1.00 89.88 97 LEU A C 1
ATOM 768 O O . LEU A 1 97 ? -3.814 -4.915 10.503 1.00 89.88 97 LEU A O 1
ATOM 772 N N . PRO A 1 98 ? -3.104 -6.398 12.045 1.00 87.44 98 PRO A N 1
ATOM 773 C CA . PRO A 1 98 ? -3.888 -5.800 13.115 1.00 87.44 98 PRO A CA 1
ATOM 774 C C . PRO A 1 98 ? -3.327 -4.405 13.431 1.00 87.44 98 PRO A C 1
ATOM 776 O O . PRO A 1 98 ? -2.099 -4.266 13.570 1.00 87.44 98 PRO A O 1
ATOM 779 N N . PRO A 1 99 ? -4.175 -3.370 13.530 1.00 85.69 99 PRO A N 1
ATOM 780 C CA . PRO A 1 99 ? -3.708 -2.046 13.886 1.00 85.69 99 PRO A CA 1
ATOM 781 C C . PRO A 1 99 ? -3.142 -2.051 15.316 1.00 85.69 99 PRO A C 1
ATOM 783 O O . PRO A 1 99 ? -3.666 -2.716 16.210 1.00 85.69 99 PRO A O 1
ATOM 786 N N . PRO A 1 100 ? -2.024 -1.351 15.572 1.00 83.31 100 PRO A N 1
ATOM 787 C CA . PRO A 1 100 ? -1.437 -1.324 16.900 1.00 83.31 100 PRO A CA 1
ATOM 788 C C . PRO A 1 100 ? -2.311 -0.506 17.870 1.00 83.31 100 PRO A C 1
ATOM 790 O O . PRO A 1 100 ? -2.884 0.510 17.456 1.00 83.31 100 PRO A O 1
ATOM 793 N N . PRO A 1 101 ? -2.346 -0.869 19.168 1.00 76.50 101 PRO A N 1
ATOM 794 C CA . PRO A 1 101 ? -3.103 -0.134 20.180 1.00 76.50 101 PRO A CA 1
ATOM 795 C C . PRO A 1 101 ? -2.706 1.345 20.225 1.00 76.50 101 PRO A C 1
ATOM 797 O O . PRO A 1 101 ? -1.516 1.680 20.273 1.00 76.50 101 PRO A O 1
ATOM 800 N N . GLY A 1 102 ? -3.697 2.236 20.200 1.00 75.19 102 GLY A N 1
ATOM 801 C CA . GLY A 1 102 ? -3.492 3.689 20.179 1.00 75.19 102 GLY A CA 1
ATOM 802 C C . GLY A 1 102 ? -3.126 4.285 18.814 1.00 75.19 102 GLY A C 1
ATOM 803 O O . GLY A 1 102 ? -2.854 5.485 18.730 1.00 75.19 102 GLY A O 1
ATOM 804 N N . SER A 1 103 ? -3.108 3.488 17.741 1.00 81.62 103 SER A N 1
ATOM 805 C CA . SER A 1 103 ? -3.197 4.029 16.380 1.00 81.62 103 SER A CA 1
ATOM 806 C C . SER A 1 103 ? -4.621 4.494 16.081 1.00 81.62 103 SER A C 1
ATOM 808 O O . SER A 1 103 ? -5.566 4.070 16.734 1.00 81.62 103 SER A O 1
ATOM 810 N N . LYS A 1 104 ? -4.781 5.363 15.078 1.00 80.44 104 LYS A N 1
ATOM 811 C CA . LYS A 1 104 ? -6.101 5.874 14.692 1.00 80.44 104 LYS A CA 1
ATOM 812 C C . LYS A 1 104 ? -7.048 4.759 14.219 1.00 80.44 104 LYS A C 1
ATOM 814 O O . LYS A 1 104 ? -8.225 4.819 14.531 1.00 80.44 104 LYS A O 1
ATOM 819 N N . GLU A 1 105 ? -6.523 3.749 13.519 1.00 80.06 105 GLU A N 1
ATOM 820 C CA . GLU A 1 105 ? -7.268 2.529 13.160 1.00 80.06 105 GLU A CA 1
ATOM 821 C C . GLU A 1 105 ? -7.648 1.714 14.392 1.00 80.06 105 GLU A C 1
ATOM 823 O O . GLU A 1 105 ? -8.802 1.346 14.532 1.00 80.06 105 GLU A O 1
ATOM 828 N N . GLY A 1 106 ? -6.699 1.477 15.302 1.00 78.38 106 GLY A N 1
ATOM 829 C CA . GLY A 1 106 ? -6.974 0.691 16.506 1.00 78.38 106 GLY A CA 1
ATOM 830 C C . GLY A 1 106 ? -8.016 1.355 17.405 1.00 78.38 106 GLY A C 1
ATOM 831 O O . GLY A 1 106 ? -8.848 0.672 17.975 1.00 78.38 106 GLY A O 1
ATOM 832 N N . GLN A 1 107 ? -8.019 2.689 17.483 1.00 82.25 107 GLN A N 1
ATOM 833 C CA . GLN A 1 107 ? -9.061 3.433 18.195 1.00 82.25 107 GLN A CA 1
ATOM 834 C C . GLN A 1 107 ? -10.431 3.300 17.526 1.00 82.25 107 GLN A C 1
ATOM 836 O O . GLN A 1 107 ? -11.419 3.171 18.231 1.00 82.25 107 GLN A O 1
ATOM 841 N N . ALA A 1 108 ? -10.490 3.319 16.191 1.00 80.69 108 ALA A N 1
ATOM 842 C CA . ALA A 1 108 ? -11.743 3.131 15.468 1.00 80.69 108 ALA A CA 1
ATOM 843 C C . ALA A 1 108 ? -12.290 1.702 15.635 1.00 80.69 108 ALA A C 1
ATOM 845 O O . ALA A 1 108 ? -13.476 1.554 15.889 1.00 80.69 108 ALA A O 1
ATOM 846 N N . GLU A 1 109 ? -11.436 0.670 15.565 1.00 78.50 109 GLU A N 1
ATOM 847 C CA . GLU A 1 109 ? -11.840 -0.715 15.866 1.00 78.50 109 GLU A CA 1
ATOM 848 C C . GLU A 1 109 ? -12.321 -0.856 17.319 1.00 78.50 109 GLU A C 1
ATOM 850 O O . GLU A 1 109 ? -13.366 -1.448 17.559 1.00 78.50 109 GLU A O 1
ATOM 855 N N . GLU A 1 110 ? -11.605 -0.272 18.288 1.00 82.25 110 GLU A N 1
ATOM 856 C CA . GLU A 1 110 ? -12.009 -0.290 19.702 1.00 82.25 110 GLU A CA 1
ATOM 857 C C . GLU A 1 110 ? -13.344 0.441 19.944 1.00 82.25 110 GLU A C 1
ATOM 859 O O . GLU A 1 110 ? -14.111 0.027 20.813 1.00 82.25 110 GLU A O 1
ATOM 864 N N . GLU A 1 111 ? -13.615 1.534 19.221 1.00 84.12 111 GLU A N 1
ATOM 865 C CA . GLU A 1 111 ? -14.887 2.270 19.282 1.00 84.12 111 GLU A CA 1
ATOM 866 C C . GLU A 1 111 ? -16.033 1.472 18.632 1.00 84.12 111 GLU A C 1
ATOM 868 O O . GLU A 1 111 ? -17.101 1.367 19.231 1.00 84.12 111 GLU A O 1
ATOM 873 N N . GLU A 1 112 ? -15.813 0.860 17.462 1.00 84.06 112 GLU A N 1
ATOM 874 C CA . GLU A 1 112 ? -16.815 0.015 16.789 1.00 84.06 112 GLU A CA 1
ATOM 875 C C . GLU A 1 112 ? -17.159 -1.239 17.610 1.00 84.06 112 GLU A C 1
ATOM 877 O O . GLU A 1 112 ? -18.336 -1.577 17.744 1.00 84.06 112 GLU A O 1
ATOM 882 N N . GLU A 1 113 ? -16.165 -1.908 18.207 1.00 84.94 113 GLU A N 1
ATOM 883 C CA . GLU A 1 113 ? -16.400 -3.062 19.088 1.00 84.94 113 GLU A CA 1
ATOM 884 C C . GLU A 1 113 ? -17.227 -2.672 20.324 1.00 84.94 113 GLU A C 1
ATOM 886 O O . GLU A 1 113 ? -18.113 -3.425 20.732 1.00 84.94 113 GLU A O 1
ATOM 891 N N . GLN A 1 114 ? -16.980 -1.487 20.897 1.00 87.69 114 GLN A N 1
ATOM 892 C CA . GLN A 1 114 ? -17.762 -0.968 22.024 1.00 87.69 114 GLN A CA 1
ATOM 893 C C . GLN A 1 114 ? -19.208 -0.656 21.625 1.00 87.69 114 GLN A C 1
ATOM 895 O O . GLN A 1 114 ? -20.121 -1.023 22.363 1.00 87.69 114 GLN A O 1
ATOM 900 N N . GLU A 1 115 ? -19.430 -0.023 20.468 1.00 89.50 115 GLU A N 1
ATOM 901 C CA . GLU A 1 115 ? -20.785 0.244 19.967 1.00 89.50 115 GLU A CA 1
ATOM 902 C C . GLU A 1 115 ? -21.554 -1.056 19.682 1.00 89.50 115 GLU A C 1
ATOM 904 O O . GLU A 1 115 ? -22.735 -1.147 20.024 1.00 89.50 115 GLU A O 1
ATOM 909 N N . GLU A 1 116 ? -20.913 -2.080 19.101 1.00 89.69 116 GLU A N 1
ATOM 910 C CA . GLU A 1 116 ? -21.563 -3.376 18.850 1.00 89.69 116 GLU A CA 1
ATOM 911 C C . GLU A 1 116 ? -21.911 -4.102 20.162 1.00 89.69 116 GLU A C 1
ATOM 913 O O . GLU A 1 116 ? -22.984 -4.705 20.273 1.00 89.69 116 GLU A O 1
ATOM 918 N N . GLU A 1 117 ? -21.037 -4.037 21.171 1.00 91.38 117 GLU A N 1
ATOM 919 C CA . GLU A 1 117 ? -21.296 -4.627 22.488 1.00 91.38 117 GLU A CA 1
ATOM 920 C C . GLU A 1 117 ? -22.439 -3.905 23.222 1.00 91.38 117 GLU A C 1
ATOM 922 O O . GLU A 1 117 ? -23.301 -4.568 23.804 1.00 91.38 117 GLU A O 1
ATOM 927 N N . GLU A 1 118 ? -22.501 -2.572 23.149 1.00 92.88 118 GLU A N 1
ATOM 928 C CA . GLU A 1 118 ? -23.591 -1.775 23.728 1.00 92.88 118 GLU A CA 1
ATOM 929 C C . GLU A 1 118 ? -24.932 -2.070 23.032 1.00 92.88 118 GLU A C 1
ATOM 931 O O . GLU A 1 118 ? -25.943 -2.277 23.704 1.00 92.88 118 GLU A O 1
ATOM 936 N N . LEU A 1 119 ? -24.941 -2.200 21.700 1.00 94.06 119 LEU A N 1
ATOM 937 C CA . LEU A 1 119 ? -26.123 -2.613 20.931 1.00 94.06 119 LEU A CA 1
ATOM 938 C C . LEU A 1 119 ? -26.634 -4.000 21.334 1.00 94.06 119 LEU A C 1
ATOM 940 O O . LEU A 1 119 ? -27.837 -4.164 21.526 1.00 94.06 119 LEU A O 1
ATOM 944 N N . ARG A 1 120 ? -25.744 -4.986 21.510 1.00 93.81 120 ARG A N 1
ATOM 945 C CA . ARG A 1 120 ? -26.151 -6.328 21.963 1.00 93.81 120 ARG A CA 1
ATOM 946 C C . ARG A 1 120 ? -26.725 -6.323 23.373 1.00 93.81 120 AR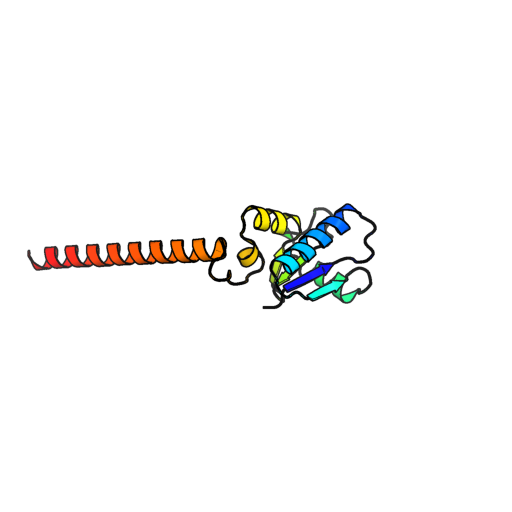G A C 1
ATOM 948 O O . ARG A 1 120 ? -27.691 -7.033 23.622 1.00 93.81 120 ARG A O 1
ATOM 955 N N . GLN A 1 121 ? -26.150 -5.539 24.286 1.00 93.19 121 GLN A N 1
ATOM 956 C CA . GLN A 1 121 ? -26.678 -5.422 25.649 1.00 93.19 121 GLN A CA 1
ATOM 957 C C . GLN A 1 121 ? -28.087 -4.820 25.651 1.00 93.19 121 GLN A C 1
ATOM 959 O O . GLN A 1 121 ? -28.952 -5.311 26.369 1.00 93.19 121 GLN A O 1
ATOM 964 N N . LEU A 1 122 ? -28.339 -3.811 24.811 1.00 93.94 122 LEU A N 1
ATOM 965 C CA . LEU A 1 122 ? -29.669 -3.215 24.661 1.00 93.94 122 LEU A CA 1
ATOM 966 C C . LEU A 1 122 ? -30.689 -4.202 24.070 1.00 93.94 122 LEU A C 1
ATOM 968 O O . LEU A 1 122 ? -31.818 -4.253 24.549 1.00 93.94 122 LEU A O 1
ATOM 972 N N . GLU A 1 123 ? -30.301 -5.000 23.068 1.00 92.94 123 GLU A N 1
ATOM 973 C CA . GLU A 1 123 ? -31.166 -6.050 22.504 1.00 92.94 123 GLU A CA 1
ATOM 974 C C . GLU A 1 123 ? -31.505 -7.132 23.546 1.00 92.94 123 GLU A C 1
ATOM 976 O O . GLU A 1 123 ? -32.659 -7.547 23.648 1.00 92.94 123 GLU A O 1
ATOM 981 N N . GLU A 1 124 ? -30.531 -7.562 24.358 1.00 93.12 124 GLU A N 1
ATOM 982 C CA . GLU A 1 124 ? -30.757 -8.534 25.439 1.00 93.12 124 GLU A CA 1
ATOM 983 C C . GLU A 1 124 ? -31.656 -7.974 26.557 1.00 93.12 124 GLU A C 1
ATOM 985 O O . GLU A 1 124 ? -32.510 -8.699 27.075 1.00 93.12 124 GLU A O 1
ATOM 990 N N . GLU A 1 125 ? -31.495 -6.698 26.929 1.00 92.19 125 GLU A N 1
ATOM 991 C CA . GLU A 1 125 ? -32.369 -6.026 27.902 1.00 92.19 125 GLU A CA 1
ATOM 992 C C . GLU A 1 125 ? -33.811 -5.906 27.379 1.00 92.19 125 GLU A C 1
ATOM 994 O O . GLU A 1 125 ? -34.750 -6.215 28.116 1.00 92.19 125 GLU A O 1
ATOM 999 N N . GLU A 1 126 ? -34.004 -5.536 26.107 1.00 92.19 126 GLU A N 1
ATOM 1000 C CA . GLU A 1 126 ? -35.333 -5.440 25.485 1.00 92.19 126 GLU A CA 1
ATOM 1001 C C . GLU A 1 126 ? -36.024 -6.814 25.407 1.00 92.19 126 GLU A C 1
ATOM 1003 O O . GLU A 1 126 ? -37.199 -6.941 25.759 1.00 92.19 126 GLU A O 1
ATOM 1008 N N . GLU A 1 127 ? -35.306 -7.876 25.016 1.00 91.12 127 GLU A N 1
ATOM 1009 C CA . GLU A 1 127 ? -35.857 -9.240 25.004 1.00 91.12 127 GLU A CA 1
ATOM 1010 C C . GLU A 1 127 ? -36.260 -9.730 26.405 1.00 91.12 127 GLU A C 1
ATOM 1012 O O . GLU A 1 127 ? -37.266 -10.438 26.547 1.00 91.12 127 GLU A O 1
ATOM 1017 N N . ALA A 1 128 ? -35.501 -9.359 27.440 1.00 90.25 128 ALA A N 1
ATOM 1018 C CA . ALA A 1 128 ? -35.812 -9.712 28.822 1.00 90.25 128 ALA A CA 1
ATOM 1019 C C . ALA A 1 128 ? -37.064 -8.981 29.339 1.00 90.25 128 ALA A C 1
ATOM 1021 O O . ALA A 1 128 ? -37.910 -9.617 29.972 1.00 90.25 128 ALA A O 1
ATOM 1022 N N . GLU A 1 129 ? -37.219 -7.685 29.038 1.00 90.12 129 GLU A N 1
ATOM 1023 C CA . GLU A 1 129 ? -38.423 -6.921 29.405 1.00 90.12 129 GLU A CA 1
ATOM 1024 C C . GLU A 1 129 ? -39.681 -7.484 28.726 1.00 90.12 129 GLU A C 1
ATOM 1026 O O . GLU A 1 129 ? -40.713 -7.651 29.380 1.00 90.12 129 GLU A O 1
ATOM 1031 N N . VAL A 1 130 ? -39.597 -7.857 27.443 1.00 88.88 130 VAL A N 1
ATOM 1032 C CA . VAL A 1 130 ? -40.725 -8.467 26.716 1.00 88.88 130 VAL A CA 1
ATOM 1033 C C . VAL A 1 130 ? -41.130 -9.815 27.324 1.00 88.88 130 VAL A C 1
ATOM 1035 O O . VAL A 1 130 ? -42.325 -10.093 27.442 1.00 88.88 130 VAL A O 1
ATOM 1038 N N . GLN A 1 131 ? -40.169 -10.647 27.744 1.00 81.94 131 GLN A N 1
ATOM 1039 C CA . GLN A 1 131 ? -40.472 -11.915 28.422 1.00 81.94 131 GLN A CA 1
ATOM 1040 C C . GLN A 1 131 ? -41.128 -11.708 29.792 1.00 81.94 131 GLN A C 1
ATOM 1042 O O . GLN A 1 131 ? -42.064 -12.437 30.123 1.00 81.94 131 GLN A O 1
ATOM 1047 N N . GLU A 1 132 ? -40.679 -10.726 30.583 1.00 82.38 132 GLU A N 1
ATOM 1048 C CA . GLU A 1 132 ? -41.321 -10.410 31.867 1.00 82.38 132 GLU A CA 1
ATOM 1049 C C . GLU A 1 132 ? -42.759 -9.896 31.686 1.00 82.38 132 GLU A C 1
ATOM 1051 O O . GLU A 1 132 ? -43.632 -10.265 32.476 1.00 82.38 132 GLU A O 1
ATOM 1056 N N . GLU A 1 133 ? -43.038 -9.086 30.657 1.00 77.56 133 GLU A N 1
ATOM 1057 C CA . GLU A 1 133 ? -44.407 -8.647 30.353 1.00 77.56 133 GLU A CA 1
ATOM 1058 C C . GLU A 1 133 ? -45.308 -9.810 29.902 1.00 77.56 133 GLU A C 1
ATOM 1060 O O . GLU A 1 133 ? -46.449 -9.893 30.362 1.00 77.56 133 GLU A O 1
ATOM 1065 N N . GLU A 1 134 ? -44.813 -10.736 29.069 1.00 76.00 134 GLU A N 1
ATOM 1066 C CA . GLU A 1 134 ? -45.570 -11.930 28.648 1.00 76.00 134 GLU A CA 1
ATOM 1067 C C . GLU A 1 134 ? -45.842 -12.907 29.805 1.00 76.00 134 GLU A C 1
ATOM 1069 O O . GLU A 1 134 ? -46.905 -13.526 29.843 1.00 76.00 134 GLU A O 1
ATOM 1074 N N . GLU A 1 135 ? -44.916 -13.068 30.757 1.00 72.38 135 GLU A N 1
ATOM 1075 C CA . GLU A 1 135 ? -45.127 -13.925 31.937 1.00 72.38 135 GLU A CA 1
ATOM 1076 C C . GLU A 1 135 ? -46.058 -13.296 32.990 1.00 72.38 135 GLU A C 1
ATOM 1078 O O . GLU A 1 135 ? -46.597 -14.010 33.846 1.00 72.38 135 GLU A O 1
ATOM 1083 N N . ALA A 1 136 ? -46.244 -11.974 32.958 1.00 72.56 136 ALA A N 1
ATOM 1084 C CA . ALA A 1 136 ? -47.103 -11.245 33.888 1.00 72.56 136 ALA A CA 1
ATOM 1085 C C . ALA A 1 136 ? -48.590 -11.189 33.467 1.00 72.56 136 ALA A C 1
ATOM 1087 O O . ALA A 1 136 ? -49.423 -10.789 34.294 1.00 72.56 136 ALA A O 1
ATOM 1088 N N . GLU A 1 137 ? -48.930 -11.587 32.233 1.00 54.81 137 GLU A N 1
ATOM 1089 C CA . GLU A 1 137 ? -50.304 -11.677 31.686 1.00 54.81 137 GLU A CA 1
ATOM 1090 C C . GLU A 1 137 ? -50.948 -13.068 31.875 1.00 54.81 137 GLU A C 1
ATOM 1092 O O . GLU A 1 137 ? -52.144 -13.111 32.267 1.00 54.81 137 GLU A O 1
#

Radius of gyration: 22.09 Å; Cα contacts (8 Å, |Δi|>4): 150; chains: 1; bounding box: 68×24×55 Å

Mean predicted aligned error: 7.0 Å

InterPro domains:
  IPR006993 SH3-binding, glutamic acid-rich protein [PF04908] (1-97)
  IPR006993 SH3-binding, glutamic acid-rich protein [cd03030] (2-97)
  IPR036249 Thioredoxin-like superfamily [SSF52833] (1-96)
  IPR051033 SH3 domain-binding glutamic acid-rich protein [PTHR12232] (1-132)

Secondary structure (DSSP, 8-state):
--EEEEE-TT-S-HHHHHHHHHHHHHHHHTT--EEEEESSS-HHHHHHHHHHS-GGGS-TTS---S-EEEETTEEEEEHHHHHHHHHHT-HHHHHT-PPPTTSHHHHHHHHHHHHHHHHHHHHHHHHHHHHHHHHH-

Foldseek 3Di:
DEKEWEAAPPDPDPVQVVLSCVVVVVCVVVVPHYDYHHCNPDVVSLVLQLVLPDQVQAPPVSHDGDGWIAQPSHGLHHSVSCVVCVVVVNNCVSNVHDDDPPRPVNVVVVVVVVVVVVVVVVVVVVVVVVVVVVVVD

Sequence (137 aa):
MVIKVFLASSSGSTAIKKKQQDVVGFLEALKVDYTPLDIACNEDNRMWMRQNVPEDKKPANGIPLPPQIFNEESYCGDYDTFFDAKEDNLVYTFLGLPPPPGSKEGQAEEEEEQEEEELRQLEEEEEAEVQEEEEAE

Organism: NCBI:txid303518

Solvent-accessible surface area (backbone atoms only — not comparable to full-atom values): 7741 Å² total; per-residue (Å²): 140,46,36,36,37,34,35,48,85,77,58,90,44,69,67,43,51,50,52,36,49,50,54,52,52,47,35,58,73,72,68,53,75,67,46,81,40,49,37,63,89,31,64,67,50,39,50,49,53,61,69,58,51,54,76,92,76,36,48,98,85,68,63,72,67,52,29,36,37,24,36,71,82,46,70,50,38,42,56,68,59,49,49,53,26,54,76,73,52,38,45,37,63,51,55,73,41,83,51,55,90,85,37,76,51,26,46,49,53,56,50,52,54,49,53,54,52,52,51,52,52,52,53,53,52,51,55,50,53,54,52,54,56,64,74,72,109